Protein AF-A0A9K3GFR7-F1 (afdb_monomer)

Solvent-accessible surface area (backbone atoms only — not comparable to full-atom values): 8564 Å² total; per-residue (Å²): 128,84,53,72,67,58,54,53,53,50,51,58,48,47,71,60,45,53,60,53,52,54,50,54,50,52,40,54,76,70,47,41,59,79,73,78,43,88,72,94,78,88,83,90,82,78,67,90,92,72,48,64,65,58,53,51,22,71,74,67,75,48,74,68,68,80,66,99,68,85,70,75,78,59,94,80,87,86,86,88,80,92,58,92,86,55,93,65,87,77,36,70,56,68,53,72,39,93,98,52,74,74,44,75,47,68,79,37,53,71,86,51,42,29,60,51,52,52,51,52,46,33,74,63,65,47,75,95,126

Mean predicted aligned error: 7.22 Å

pLDDT: mean 84.41, std 7.9, range [48.47, 91.88]

Foldseek 3Di:
DPDPVVVVVVVVVCVVVQVVLVVLVVCVVVVVCVVPDDGDDDDQDDDPPPCSQVVVCVVAVARAADDDDPSDQDDDDDDDHDDPVDPDDWDKDWDDAVVDDIDIDGRDDSVCVRVVSSVRSCVRRNDDD

Radius of gyration: 17.25 Å; Cα contacts (8 Å, |Δi|>4): 87; chains: 1; bounding box: 39×46×42 Å

Secondary structure (DSSP, 8-state):
---HHHHHHHHHHHHHHHHHHHHHHHHHHTTGGGGTPPPP------STTSSHHHHHHHHH-PPPP--SS-S-SS---------TT-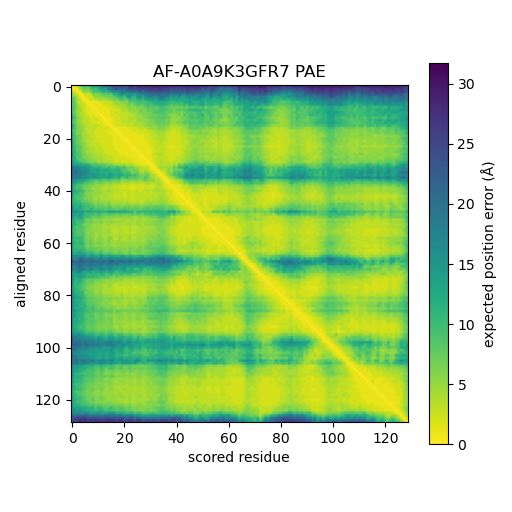SS--EEEEE--TTS--EEEEEE-GGGHHHHHHHHHHHHH----

InterPro domains:
  IPR019762 Dynamin, GTPase region, conserved site [PS00410] (64-73)
  IPR022812 Dynamin [PR00195] (39-57)
  IPR022812 Dynamin [PR00195] (63-80)
  IPR022812 Dynamin [PTHR11566] (20-129)
  IPR027417 P-loop containing nucleoside triphosphate hydrolase [G3DSA:3.40.50.300] (7-129)
  IPR027417 P-loop containing nucleoside triphosphate hydrolase [SSF52540] (17-127)
  IPR030381 Dynamin-type guanine nucleotide-binding (G) domain [PS51718] (36-129)
  IPR045063 Dynamin, N-terminal [PF00350] (42-129)

Organism: NCBI:txid797122

Sequence (129 aa):
MPDVESAALFARFQDSAKPLIALIDRFRELGVGGAGVSLPQVVVIGDQSTGKSSCLEAISGLTLPRGNGICTRCPCELRLKSDPSLTEPICHVSYHKEGGPSVDKQEIDVADLGDSIVEATNKIAGDNK

Structure (mmCIF, N/CA/C/O backbone):
data_AF-A0A9K3GFR7-F1
#
_entry.id   AF-A0A9K3GFR7-F1
#
loop_
_atom_site.group_PDB
_atom_site.id
_atom_site.type_symbol
_atom_site.label_atom_id
_atom_site.label_alt_id
_atom_site.label_comp_id
_atom_site.label_asym_id
_atom_site.label_entity_id
_atom_site.label_seq_id
_atom_site.pdbx_PDB_ins_code
_atom_site.Cartn_x
_atom_site.Cartn_y
_atom_site.Cartn_z
_atom_site.occupancy
_atom_site.B_iso_or_equiv
_atom_site.auth_seq_id
_atom_site.auth_comp_id
_atom_site.auth_asym_id
_atom_site.auth_atom_id
_atom_site.pdbx_PDB_model_num
ATOM 1 N N . MET A 1 1 ? 9.299 -24.411 -14.362 1.00 48.47 1 MET A N 1
ATOM 2 C CA . MET A 1 1 ? 10.363 -23.415 -14.602 1.00 48.47 1 MET A CA 1
ATOM 3 C C . MET A 1 1 ? 9.760 -22.326 -15.470 1.00 48.47 1 MET A C 1
ATOM 5 O O . MET A 1 1 ? 9.074 -22.705 -16.413 1.00 48.47 1 MET A O 1
ATOM 9 N N . PRO A 1 2 ? 9.898 -21.032 -15.137 1.00 54.62 2 PRO A N 1
ATOM 10 C CA . PRO A 1 2 ? 9.451 -19.975 -16.038 1.00 54.62 2 PRO A CA 1
ATOM 11 C C . PRO A 1 2 ? 10.232 -20.073 -17.354 1.00 54.62 2 PRO A C 1
ATOM 13 O O . PRO A 1 2 ? 11.431 -20.354 -17.347 1.00 54.62 2 PRO A O 1
ATOM 16 N N . ASP A 1 3 ? 9.526 -19.916 -18.468 1.00 80.62 3 ASP A N 1
ATOM 17 C CA . ASP A 1 3 ? 10.077 -20.008 -19.817 1.00 80.62 3 ASP A CA 1
ATOM 18 C C . ASP A 1 3 ? 11.090 -18.870 -20.060 1.00 80.62 3 ASP A C 1
ATOM 20 O O . ASP A 1 3 ? 10.875 -17.743 -19.604 1.00 80.62 3 ASP A O 1
ATOM 24 N N . VAL A 1 4 ? 12.212 -19.140 -20.732 1.00 75.38 4 VAL A N 1
ATOM 25 C CA . VAL A 1 4 ? 13.312 -18.168 -20.910 1.00 75.38 4 VAL A CA 1
ATOM 26 C C . VAL A 1 4 ? 12.842 -16.905 -21.646 1.00 75.38 4 VAL A C 1
ATOM 28 O O . VAL A 1 4 ? 13.302 -15.805 -21.325 1.00 75.38 4 VAL A O 1
ATOM 31 N N . GLU A 1 5 ? 11.872 -17.020 -22.560 1.00 75.12 5 GLU A N 1
ATOM 32 C CA . GLU A 1 5 ? 11.284 -15.858 -23.237 1.00 75.12 5 GLU A CA 1
ATOM 33 C C . GLU A 1 5 ? 10.486 -14.974 -22.270 1.00 75.12 5 GLU A C 1
ATOM 35 O O . GLU A 1 5 ? 10.560 -13.743 -22.338 1.00 75.12 5 GLU A O 1
ATOM 40 N N . SER A 1 6 ? 9.775 -15.584 -21.315 1.00 79.69 6 SER A N 1
ATOM 41 C CA . SER A 1 6 ? 8.994 -14.851 -20.309 1.00 79.69 6 SER A CA 1
ATOM 42 C C . SER A 1 6 ? 9.886 -14.028 -19.374 1.00 79.69 6 SER A C 1
ATOM 44 O O . SER A 1 6 ? 9.560 -12.883 -19.053 1.00 79.69 6 SER A O 1
ATOM 46 N N . ALA A 1 7 ? 11.055 -14.563 -19.006 1.00 83.94 7 ALA A N 1
ATOM 47 C CA . ALA A 1 7 ? 12.032 -13.854 -18.186 1.00 83.94 7 ALA A CA 1
ATOM 48 C C . ALA A 1 7 ? 12.631 -12.647 -18.926 1.00 83.94 7 ALA A C 1
ATOM 50 O O . ALA A 1 7 ? 12.741 -11.561 -18.353 1.00 83.94 7 ALA A O 1
ATOM 51 N N . ALA A 1 8 ? 12.965 -12.806 -20.212 1.00 86.25 8 ALA A N 1
ATOM 52 C CA . ALA A 1 8 ? 13.492 -11.719 -21.034 1.00 86.25 8 ALA A CA 1
ATOM 53 C C . ALA A 1 8 ? 12.459 -10.598 -21.246 1.00 86.25 8 ALA A C 1
ATOM 55 O O . ALA A 1 8 ? 12.792 -9.416 -21.134 1.00 86.25 8 ALA A O 1
ATOM 56 N N . LEU A 1 9 ? 11.195 -10.951 -21.505 1.00 86.81 9 LEU A N 1
ATOM 57 C CA . LEU A 1 9 ? 10.109 -9.977 -21.627 1.00 86.81 9 LEU A CA 1
ATOM 58 C C . LEU A 1 9 ? 9.905 -9.197 -20.321 1.00 86.81 9 LEU A C 1
ATOM 60 O O . LEU A 1 9 ? 9.776 -7.971 -20.341 1.00 86.81 9 LEU A O 1
ATOM 64 N N . PHE A 1 10 ? 9.923 -9.896 -19.186 1.00 85.25 10 PHE A N 1
ATOM 65 C CA . PHE A 1 10 ? 9.767 -9.281 -17.873 1.00 85.25 10 PHE A CA 1
ATOM 66 C C . PHE A 1 10 ? 10.913 -8.319 -17.536 1.00 85.25 10 PHE A C 1
ATOM 68 O O . PHE A 1 10 ? 10.658 -7.216 -17.054 1.00 85.25 10 PHE A O 1
ATOM 75 N N . ALA A 1 11 ? 12.159 -8.686 -17.851 1.00 84.94 11 ALA A N 1
ATOM 76 C CA . ALA A 1 11 ? 13.313 -7.805 -17.676 1.00 84.94 11 ALA A CA 1
ATOM 77 C C . ALA A 1 11 ? 13.163 -6.505 -18.486 1.00 84.94 11 ALA A C 1
ATOM 79 O O . ALA A 1 11 ? 13.264 -5.414 -17.929 1.00 84.94 11 ALA A O 1
ATOM 80 N N . ARG A 1 12 ? 12.796 -6.605 -19.773 1.00 88.69 12 ARG A N 1
ATOM 81 C CA . ARG A 1 12 ? 12.568 -5.421 -20.626 1.00 88.69 12 ARG A CA 1
ATOM 82 C C . ARG A 1 12 ? 11.444 -4.526 -20.108 1.00 88.69 12 ARG A C 1
ATOM 84 O O . ARG A 1 12 ? 11.533 -3.299 -20.200 1.00 88.69 12 ARG A O 1
ATOM 91 N N . PHE A 1 13 ? 10.384 -5.132 -19.571 1.00 88.81 13 PHE A N 1
ATOM 92 C CA . PHE A 1 13 ? 9.303 -4.388 -18.936 1.00 88.81 13 PHE A CA 1
ATOM 93 C C . PHE A 1 13 ? 9.794 -3.654 -17.685 1.00 88.81 13 PHE A C 1
ATOM 95 O O . PHE A 1 13 ? 9.516 -2.467 -17.537 1.00 88.81 13 PHE A O 1
ATOM 102 N N . GLN A 1 14 ? 10.566 -4.316 -16.818 1.00 85.06 14 GLN A N 1
ATOM 103 C CA . GLN A 1 14 ? 11.136 -3.678 -15.629 1.00 85.06 14 GLN A CA 1
ATOM 104 C C . GLN A 1 14 ? 12.044 -2.495 -15.972 1.00 85.06 14 GLN A C 1
ATOM 106 O O . GLN A 1 14 ? 11.917 -1.447 -15.336 1.00 85.06 14 GLN A O 1
ATOM 111 N N . ASP A 1 15 ? 12.910 -2.640 -16.977 1.00 88.12 15 ASP A N 1
ATOM 112 C CA . ASP A 1 15 ? 13.827 -1.580 -17.414 1.00 88.12 15 ASP A CA 1
ATOM 113 C C . ASP A 1 15 ? 13.076 -0.331 -17.887 1.00 88.12 15 ASP A C 1
ATOM 115 O O . ASP A 1 15 ? 13.525 0.793 -17.676 1.00 88.12 15 ASP A O 1
ATOM 119 N N . SER A 1 16 ? 11.895 -0.522 -18.479 1.00 90.00 16 SER A N 1
ATOM 120 C CA . SER A 1 16 ? 11.046 0.576 -18.950 1.00 90.00 16 SER A CA 1
ATOM 121 C C . SER A 1 16 ? 10.151 1.146 -17.842 1.00 90.00 16 SER A C 1
ATOM 123 O O . SER A 1 16 ? 9.922 2.353 -17.787 1.00 90.00 16 SER A O 1
ATOM 125 N N . ALA A 1 17 ? 9.638 0.300 -16.944 1.00 89.44 17 ALA A N 1
ATOM 126 C CA . ALA A 1 17 ? 8.660 0.686 -15.929 1.00 89.44 17 ALA A CA 1
ATOM 127 C C . ALA A 1 17 ? 9.291 1.366 -14.704 1.00 89.44 17 ALA A C 1
ATOM 129 O O . ALA A 1 17 ? 8.754 2.364 -14.219 1.00 89.44 17 ALA A O 1
ATOM 130 N N . LYS A 1 18 ? 10.435 0.871 -14.205 1.00 87.94 18 LYS A N 1
ATOM 131 C CA . LYS A 1 18 ? 11.087 1.415 -12.997 1.00 87.94 18 LYS A CA 1
ATOM 132 C C . LYS A 1 18 ? 11.407 2.916 -13.111 1.00 87.94 18 LYS A C 1
ATOM 134 O O . LYS A 1 18 ? 11.073 3.641 -12.172 1.00 87.94 18 LYS A O 1
ATOM 139 N N . PRO A 1 19 ? 11.978 3.426 -14.225 1.00 90.62 19 PRO A N 1
ATOM 140 C CA . PRO A 1 19 ? 12.251 4.857 -14.366 1.00 90.62 19 PRO A CA 1
ATOM 141 C C . PRO A 1 19 ? 10.982 5.716 -14.357 1.00 90.62 19 PRO A C 1
ATOM 143 O O . PRO A 1 19 ? 10.990 6.810 -13.797 1.00 90.62 19 PRO A O 1
ATOM 146 N N . LEU A 1 20 ? 9.885 5.221 -14.943 1.00 91.88 20 LEU A N 1
ATOM 147 C CA . LEU A 1 20 ? 8.605 5.933 -14.975 1.00 91.88 20 LEU A CA 1
ATOM 148 C C . LEU A 1 20 ? 7.967 6.008 -13.586 1.00 91.88 20 LEU A C 1
ATOM 150 O O . LEU A 1 20 ? 7.495 7.072 -13.193 1.00 91.88 20 LEU A O 1
ATOM 154 N N . ILE A 1 21 ? 8.000 4.914 -12.822 1.00 89.69 21 ILE A N 1
ATOM 155 C CA . ILE A 1 21 ? 7.515 4.895 -11.434 1.00 89.69 21 ILE A CA 1
ATOM 156 C C . ILE A 1 21 ? 8.333 5.872 -10.580 1.00 89.69 21 ILE A C 1
ATOM 158 O O . ILE A 1 21 ? 7.759 6.726 -9.909 1.00 89.69 21 ILE A O 1
ATOM 162 N N . ALA A 1 22 ? 9.666 5.834 -10.693 1.00 88.62 22 ALA A N 1
ATOM 163 C CA . ALA A 1 22 ? 10.544 6.758 -9.977 1.00 88.62 22 ALA A CA 1
ATOM 164 C C . ALA A 1 22 ? 10.292 8.231 -10.352 1.00 88.62 22 ALA A C 1
ATOM 166 O O . ALA A 1 22 ? 10.403 9.116 -9.504 1.00 88.62 22 ALA A O 1
ATOM 167 N N . LEU A 1 23 ? 9.944 8.514 -11.611 1.00 90.69 23 LEU A N 1
ATOM 168 C CA . LEU A 1 23 ? 9.580 9.860 -12.051 1.00 90.69 23 LEU A CA 1
ATOM 169 C C . LEU A 1 23 ? 8.259 10.327 -11.423 1.00 90.69 23 LEU A C 1
ATOM 171 O O . LEU A 1 23 ? 8.171 11.468 -10.971 1.00 90.69 23 LEU A O 1
ATOM 175 N N . ILE A 1 24 ? 7.254 9.448 -11.358 1.00 90.38 24 ILE A N 1
ATOM 176 C CA . ILE A 1 24 ? 5.976 9.735 -10.690 1.00 90.38 24 ILE A CA 1
ATOM 177 C C . ILE A 1 24 ? 6.215 10.051 -9.209 1.00 90.38 24 ILE A C 1
ATOM 179 O O . ILE A 1 24 ? 5.657 11.024 -8.702 1.00 90.38 24 ILE A O 1
ATOM 183 N N . ASP A 1 25 ? 7.071 9.286 -8.529 1.00 87.94 25 ASP A N 1
ATOM 184 C CA . ASP A 1 25 ? 7.403 9.530 -7.122 1.00 87.94 25 ASP A CA 1
ATOM 185 C C . ASP A 1 25 ? 8.109 10.873 -6.915 1.00 87.94 25 ASP A C 1
ATOM 187 O O . ASP A 1 25 ? 7.711 11.640 -6.040 1.00 87.94 25 ASP A O 1
ATOM 191 N N . ARG A 1 26 ? 9.060 11.238 -7.785 1.00 89.69 26 ARG A N 1
ATOM 192 C CA . ARG A 1 26 ? 9.690 12.571 -7.745 1.00 89.69 26 ARG A CA 1
ATOM 193 C C . ARG A 1 26 ? 8.672 13.697 -7.916 1.00 89.69 26 ARG A C 1
ATOM 195 O O . ARG A 1 26 ? 8.757 14.711 -7.229 1.00 89.69 26 ARG A O 1
ATOM 202 N N . PHE A 1 27 ? 7.689 13.543 -8.803 1.00 90.50 27 PHE A N 1
ATOM 203 C CA . PHE A 1 27 ? 6.627 14.545 -8.933 1.00 90.50 27 PHE A CA 1
ATOM 204 C C . PHE A 1 27 ? 5.750 14.640 -7.678 1.00 90.50 27 PHE A C 1
ATOM 206 O O . PHE A 1 27 ? 5.339 15.745 -7.316 1.00 90.50 27 PHE A O 1
ATOM 213 N N . ARG A 1 28 ? 5.491 13.522 -6.984 1.00 87.00 28 ARG A N 1
ATOM 214 C CA . ARG A 1 28 ? 4.786 13.537 -5.688 1.00 87.00 28 ARG A CA 1
ATOM 215 C C . ARG A 1 28 ? 5.584 14.292 -4.631 1.00 87.00 28 ARG A C 1
ATOM 217 O O . ARG A 1 28 ? 5.013 15.140 -3.953 1.00 87.00 28 ARG A O 1
ATOM 224 N N . GLU A 1 29 ? 6.883 14.019 -4.523 1.00 86.12 29 GLU A N 1
ATOM 225 C CA . GLU A 1 29 ? 7.794 14.676 -3.571 1.00 86.12 29 GLU A CA 1
ATOM 226 C C . GLU A 1 29 ? 7.871 16.195 -3.796 1.00 86.12 29 GLU A C 1
ATOM 228 O O . GLU A 1 29 ? 7.928 16.964 -2.841 1.00 86.12 29 GLU A O 1
ATOM 233 N N . LEU A 1 30 ? 7.793 16.640 -5.053 1.00 88.44 30 LEU A N 1
ATOM 234 C CA . LEU A 1 30 ? 7.765 18.060 -5.422 1.00 88.44 30 LEU A CA 1
ATOM 235 C C . LEU A 1 30 ? 6.396 18.736 -5.216 1.00 88.44 30 LEU A C 1
ATOM 237 O O . LEU A 1 30 ? 6.240 19.911 -5.543 1.00 88.44 30 LEU A O 1
ATOM 241 N N . GLY A 1 31 ? 5.385 18.020 -4.714 1.00 83.69 31 GLY A N 1
ATOM 242 C CA . GLY A 1 31 ? 4.055 18.579 -4.455 1.00 83.69 31 GLY A CA 1
ATOM 243 C C . GLY A 1 31 ? 3.231 18.872 -5.715 1.00 83.69 31 GLY A C 1
ATOM 244 O O . GLY A 1 31 ? 2.208 19.551 -5.640 1.00 83.69 31 GLY A O 1
ATOM 245 N N . VAL A 1 32 ? 3.628 18.333 -6.874 1.00 82.88 32 VAL A N 1
ATOM 246 C CA . VAL A 1 32 ? 2.987 18.596 -8.178 1.00 82.88 32 VAL A CA 1
ATOM 247 C C . VAL A 1 32 ? 1.522 18.134 -8.204 1.00 82.88 32 VAL A C 1
ATOM 249 O O . VAL A 1 32 ? 0.689 18.751 -8.865 1.00 82.88 32 VAL A O 1
ATOM 252 N N . GLY A 1 33 ? 1.179 17.116 -7.405 1.00 71.94 33 GLY A N 1
ATOM 253 C CA . GLY A 1 33 ? -0.202 16.653 -7.224 1.00 71.94 33 GLY A CA 1
ATOM 254 C C . GLY A 1 33 ? -1.158 17.722 -6.675 1.00 71.94 33 GLY A C 1
ATOM 255 O O . GLY A 1 33 ? -2.328 17.745 -7.042 1.00 71.94 33 GLY A O 1
ATOM 256 N N . GLY A 1 34 ? -0.660 18.643 -5.842 1.00 71.81 34 GLY A N 1
ATOM 257 C CA . GLY A 1 34 ? -1.440 19.772 -5.318 1.00 71.81 34 GLY A CA 1
ATOM 258 C C . GLY A 1 34 ? -1.540 20.955 -6.287 1.00 71.81 34 GLY A C 1
ATOM 259 O O . GLY A 1 34 ? -2.386 21.825 -6.106 1.00 71.81 34 GLY A O 1
ATOM 260 N N . ALA A 1 35 ? -0.711 20.977 -7.335 1.00 73.81 35 ALA A N 1
ATOM 261 C CA . ALA A 1 35 ? -0.641 22.049 -8.329 1.00 73.81 35 ALA A CA 1
ATOM 262 C C . ALA A 1 35 ? -1.571 21.825 -9.543 1.00 73.81 35 ALA A C 1
ATOM 264 O O . ALA A 1 35 ? -1.424 22.491 -10.566 1.00 73.81 35 ALA A O 1
ATOM 265 N N . GLY A 1 36 ? -2.520 20.886 -9.447 1.00 76.25 36 GLY A N 1
ATOM 266 C CA . GLY A 1 36 ? -3.510 20.605 -10.495 1.00 76.25 36 GLY A CA 1
ATOM 267 C C . GLY A 1 36 ? -3.094 19.546 -11.521 1.00 76.25 36 GLY A C 1
ATOM 268 O O . GLY A 1 36 ? -3.811 19.333 -12.496 1.00 76.25 36 GLY A O 1
ATOM 269 N N . VAL A 1 37 ? -1.967 18.859 -11.311 1.00 82.25 37 VAL A N 1
ATOM 270 C CA . VAL A 1 37 ? -1.526 17.746 -12.163 1.00 82.25 37 VAL A CA 1
ATOM 271 C C . VAL A 1 37 ? -1.871 16.421 -11.490 1.00 82.25 37 VAL A C 1
ATOM 273 O O . VAL A 1 37 ? -1.342 16.089 -10.431 1.00 82.25 37 VAL A O 1
ATOM 276 N N . SER A 1 38 ? -2.735 15.626 -12.117 1.00 85.12 38 SER A N 1
ATOM 277 C CA . SER A 1 38 ? -3.061 14.284 -11.629 1.00 85.12 38 SER A CA 1
ATOM 278 C C . SER A 1 38 ? -1.913 13.315 -11.910 1.00 85.12 38 SER A C 1
ATOM 280 O O . SER A 1 38 ? -1.541 13.095 -13.062 1.00 85.12 38 SER A O 1
ATOM 282 N N . LEU A 1 39 ? -1.362 12.713 -10.856 1.00 89.19 39 LEU A N 1
ATOM 283 C CA . LEU A 1 39 ? -0.332 11.684 -10.977 1.00 89.19 39 LEU A CA 1
ATOM 284 C C . LEU A 1 39 ? -0.977 10.292 -11.055 1.00 89.19 39 LEU A C 1
ATOM 286 O O . LEU A 1 39 ? -1.931 10.037 -10.319 1.00 89.19 39 LEU A O 1
ATOM 290 N N . PRO A 1 40 ? -0.469 9.375 -11.900 1.00 89.69 40 PRO A N 1
ATOM 291 C CA . PRO A 1 40 ? -1.029 8.032 -12.011 1.00 89.69 40 PRO A CA 1
ATOM 292 C C . PRO A 1 40 ? -1.015 7.298 -10.665 1.00 89.69 40 PRO A C 1
ATOM 294 O O . PRO A 1 40 ? 0.003 7.274 -9.970 1.00 89.69 40 PRO A O 1
ATOM 297 N N . GLN A 1 41 ? -2.140 6.684 -10.306 1.00 89.00 41 GLN A N 1
ATOM 298 C CA . GLN A 1 41 ? -2.313 5.878 -9.098 1.00 89.00 41 GLN A CA 1
ATOM 299 C C . GLN A 1 41 ? -3.157 4.646 -9.424 1.00 89.00 41 GLN A C 1
ATOM 301 O O . GLN A 1 41 ? -4.008 4.680 -10.312 1.00 89.00 41 GLN A O 1
ATOM 306 N N . VAL A 1 42 ? -2.920 3.561 -8.691 1.00 91.00 42 VAL A N 1
ATOM 307 C CA . VAL A 1 42 ? -3.747 2.353 -8.747 1.00 91.00 42 VAL A CA 1
ATOM 308 C C . VAL A 1 42 ? -4.584 2.312 -7.479 1.00 91.00 42 VAL A C 1
ATOM 310 O O . VAL A 1 42 ? -4.042 2.401 -6.380 1.00 91.00 42 VAL A O 1
ATOM 313 N N . VAL A 1 43 ? -5.899 2.181 -7.634 1.00 91.81 43 VAL A N 1
ATOM 314 C CA . VAL A 1 43 ? -6.840 2.116 -6.513 1.00 91.81 43 VAL A CA 1
ATOM 315 C C . VAL A 1 43 ? -7.526 0.758 -6.527 1.00 91.81 43 VAL A C 1
ATOM 317 O O . VAL A 1 43 ? -8.072 0.340 -7.547 1.00 91.81 43 VAL A O 1
ATOM 320 N N . VAL A 1 44 ? -7.508 0.074 -5.385 1.00 90.75 44 VAL A N 1
ATOM 321 C CA . VAL A 1 44 ? -8.212 -1.197 -5.192 1.00 90.75 44 VAL A CA 1
ATOM 322 C C . VAL A 1 44 ? -9.536 -0.915 -4.489 1.00 90.75 44 VAL A C 1
ATOM 324 O O . VAL A 1 44 ? -9.556 -0.462 -3.346 1.00 90.75 44 VAL A O 1
ATOM 327 N N . ILE A 1 45 ? -10.647 -1.193 -5.170 1.00 90.62 45 ILE A N 1
ATOM 328 C CA . ILE A 1 45 ? -12.012 -0.987 -4.670 1.00 90.62 45 ILE A CA 1
ATOM 329 C C . ILE A 1 45 ? -12.810 -2.288 -4.731 1.00 90.62 45 ILE A C 1
ATOM 331 O O . ILE A 1 45 ? -12.524 -3.166 -5.541 1.00 90.62 45 ILE A O 1
ATOM 335 N N . GLY A 1 46 ? -13.818 -2.416 -3.872 1.00 89.38 46 GLY A N 1
ATOM 336 C CA . GLY A 1 46 ? -14.678 -3.596 -3.827 1.00 89.38 46 GLY A CA 1
ATOM 337 C C . GLY A 1 46 ? -15.369 -3.775 -2.480 1.00 89.38 46 GLY A C 1
ATOM 338 O O . GLY A 1 46 ? -14.951 -3.200 -1.469 1.00 89.38 46 GLY A O 1
ATOM 339 N N . ASP A 1 47 ? -16.402 -4.612 -2.460 1.00 88.44 47 ASP A N 1
ATOM 340 C CA . ASP A 1 47 ? -17.221 -4.868 -1.271 1.00 88.44 47 ASP A CA 1
ATOM 341 C C . ASP A 1 47 ? -16.410 -5.486 -0.116 1.00 88.44 47 ASP A C 1
ATOM 343 O O . ASP A 1 47 ? -15.306 -6.004 -0.325 1.00 88.44 47 ASP A O 1
ATOM 347 N N . GLN A 1 48 ? -16.894 -5.401 1.121 1.00 84.25 48 GLN A N 1
ATOM 348 C CA . GLN A 1 48 ? -16.232 -5.978 2.291 1.00 84.25 48 GLN A CA 1
ATOM 349 C C . GLN A 1 48 ? -15.905 -7.465 2.058 1.00 84.25 48 GLN A C 1
ATOM 351 O O . GLN A 1 48 ? -16.685 -8.213 1.484 1.00 84.25 48 GLN A O 1
ATOM 356 N N . SER A 1 49 ? -14.722 -7.904 2.501 1.00 80.81 49 SER A N 1
ATOM 357 C CA . SER A 1 49 ? -14.301 -9.315 2.423 1.00 80.81 49 SER A CA 1
ATOM 358 C C . SER A 1 49 ? -14.077 -9.902 1.013 1.00 80.81 49 SER A C 1
ATOM 360 O O . SER A 1 49 ? -13.903 -11.104 0.860 1.00 80.81 49 SER A O 1
ATOM 362 N N . THR A 1 50 ? -13.986 -9.074 -0.033 1.00 86.19 50 THR A N 1
ATOM 363 C CA . THR A 1 50 ? -13.710 -9.522 -1.421 1.00 86.19 50 THR A CA 1
ATOM 364 C C . THR A 1 50 ? -12.221 -9.718 -1.756 1.00 86.19 50 THR A C 1
ATOM 366 O O . THR A 1 50 ? -11.842 -9.768 -2.921 1.00 86.19 50 THR A O 1
ATOM 369 N N . GLY A 1 51 ? -11.344 -9.805 -0.749 1.00 87.12 51 GLY A N 1
ATOM 370 C CA . GLY A 1 51 ? -9.911 -10.060 -0.968 1.00 87.12 51 GLY A CA 1
ATOM 371 C C . GLY A 1 51 ? -9.073 -8.840 -1.372 1.00 87.12 51 GLY A C 1
ATOM 372 O O . GLY A 1 51 ? -7.956 -9.005 -1.850 1.00 87.12 51 GLY A O 1
ATOM 373 N N . LYS A 1 52 ? -9.561 -7.611 -1.153 1.00 91.19 52 LYS A N 1
ATOM 374 C CA . LYS A 1 52 ? -8.801 -6.371 -1.420 1.00 91.19 52 LYS A CA 1
ATOM 375 C C . LYS A 1 52 ? -7.435 -6.350 -0.727 1.00 91.19 52 LYS A C 1
ATOM 377 O O . LYS A 1 52 ? -6.426 -6.108 -1.381 1.00 91.19 52 LYS A O 1
ATOM 382 N N . SER A 1 53 ? -7.403 -6.653 0.573 1.00 87.62 53 SER A N 1
ATOM 383 C CA . SER A 1 53 ? -6.152 -6.743 1.332 1.00 87.62 53 SER A CA 1
ATOM 384 C C . SER A 1 53 ? -5.265 -7.852 0.779 1.00 87.62 53 SER A C 1
ATOM 386 O O . SER A 1 53 ? -4.095 -7.609 0.547 1.00 87.62 53 SER A O 1
ATOM 388 N N . SER A 1 54 ? -5.828 -9.01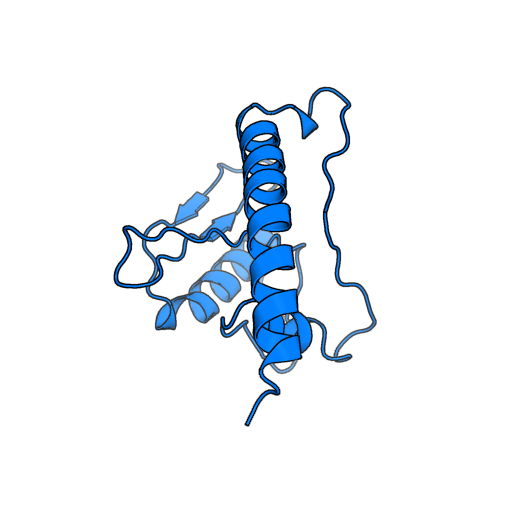4 0.441 1.00 89.44 54 SER A N 1
ATOM 389 C CA . SER A 1 54 ? -5.073 -10.123 -0.158 1.00 89.44 54 SER A CA 1
ATOM 390 C C . SER A 1 54 ? -4.459 -9.785 -1.515 1.00 89.44 54 SER A C 1
ATOM 392 O O . SER A 1 54 ? -3.346 -10.212 -1.803 1.00 89.44 54 SER A O 1
ATOM 394 N N . CYS A 1 55 ? -5.142 -8.986 -2.337 1.00 91.19 55 CYS A N 1
ATOM 395 C CA . CYS A 1 55 ? -4.584 -8.467 -3.583 1.00 91.19 55 CYS A CA 1
ATOM 396 C C . CYS A 1 55 ? -3.387 -7.542 -3.312 1.00 91.19 55 CYS A C 1
ATOM 398 O O . CYS A 1 55 ? -2.328 -7.706 -3.915 1.00 91.19 55 CYS A O 1
ATOM 400 N N . LEU A 1 56 ? -3.519 -6.613 -2.360 1.00 90.38 56 LEU A N 1
ATOM 401 C CA . LEU A 1 56 ? -2.424 -5.721 -1.970 1.00 90.38 56 LEU A CA 1
ATOM 402 C C . LEU A 1 56 ? -1.247 -6.476 -1.335 1.00 90.38 56 LEU A C 1
ATOM 404 O O . LEU A 1 56 ? -0.102 -6.156 -1.638 1.00 90.38 56 LEU A O 1
ATOM 408 N N . GLU A 1 57 ? -1.500 -7.493 -0.512 1.00 90.06 57 GLU A N 1
ATOM 409 C CA . GLU A 1 57 ? -0.473 -8.377 0.062 1.00 90.06 57 GLU A CA 1
ATOM 410 C C . GLU A 1 57 ? 0.270 -9.146 -1.039 1.00 90.06 57 GLU A C 1
ATOM 412 O O . GLU A 1 57 ? 1.494 -9.200 -1.034 1.00 90.06 57 GLU A O 1
ATOM 417 N N . ALA A 1 58 ? -0.444 -9.679 -2.037 1.00 90.69 58 ALA A N 1
ATOM 418 C CA . ALA A 1 58 ? 0.174 -10.384 -3.160 1.00 90.69 58 ALA A CA 1
ATOM 419 C C . ALA A 1 58 ? 1.052 -9.467 -4.028 1.00 90.69 58 ALA A C 1
ATOM 421 O O . ALA A 1 58 ? 2.083 -9.902 -4.535 1.00 90.69 58 ALA A O 1
ATOM 422 N N . ILE A 1 59 ? 0.653 -8.202 -4.197 1.00 89.38 59 ILE A N 1
ATOM 423 C CA . ILE A 1 59 ? 1.422 -7.204 -4.954 1.00 89.38 59 ILE A CA 1
ATOM 424 C C . ILE A 1 59 ? 2.641 -6.725 -4.157 1.00 89.38 59 ILE A C 1
ATOM 426 O O . ILE A 1 59 ? 3.713 -6.535 -4.726 1.00 89.38 59 ILE A O 1
ATOM 430 N N . SER A 1 60 ? 2.473 -6.490 -2.856 1.00 87.81 60 SER A N 1
ATOM 431 C CA . SER A 1 60 ? 3.497 -5.860 -2.016 1.00 87.81 60 SER A CA 1
ATOM 432 C C . SER A 1 60 ? 4.455 -6.832 -1.347 1.00 87.81 60 SER A C 1
ATOM 434 O O . SER A 1 60 ? 5.544 -6.426 -0.954 1.00 87.81 60 SER A O 1
ATOM 436 N N . GLY A 1 61 ? 4.054 -8.093 -1.187 1.00 87.56 61 GLY A N 1
ATOM 437 C CA . GLY A 1 61 ? 4.753 -9.062 -0.348 1.00 87.56 61 GLY A CA 1
ATOM 438 C C . GLY A 1 61 ? 4.652 -8.767 1.153 1.00 87.56 61 GLY A C 1
ATOM 439 O O . GLY A 1 61 ? 5.286 -9.460 1.944 1.00 87.56 61 GLY A O 1
ATOM 440 N N . LEU A 1 62 ? 3.876 -7.757 1.557 1.00 87.44 62 LEU A N 1
ATOM 441 C CA . LEU A 1 62 ? 3.684 -7.373 2.953 1.00 87.44 62 LEU A CA 1
ATOM 442 C C . LEU A 1 62 ? 2.457 -8.076 3.526 1.00 87.44 62 LEU A C 1
ATOM 444 O O . LEU A 1 62 ? 1.501 -8.347 2.803 1.00 87.44 62 LEU A O 1
ATOM 448 N N . THR A 1 63 ? 2.462 -8.325 4.834 1.00 86.31 63 THR A N 1
ATOM 449 C CA . THR A 1 63 ? 1.268 -8.805 5.541 1.00 86.31 63 THR A CA 1
ATOM 450 C C . THR A 1 63 ? 0.459 -7.602 6.001 1.00 86.31 63 THR A C 1
ATOM 452 O O . THR A 1 63 ? 0.955 -6.776 6.767 1.00 86.31 63 THR A O 1
ATOM 455 N N . LEU A 1 64 ? -0.784 -7.484 5.533 1.00 86.81 64 LEU A N 1
ATOM 456 C CA . LEU A 1 64 ? -1.686 -6.421 5.962 1.00 86.81 64 LEU A CA 1
ATOM 457 C C . LEU A 1 64 ? -2.571 -6.916 7.111 1.00 86.81 64 LEU A C 1
ATOM 459 O O . LEU A 1 64 ? -2.816 -8.118 7.238 1.00 86.81 64 LEU A O 1
ATOM 463 N N . PRO A 1 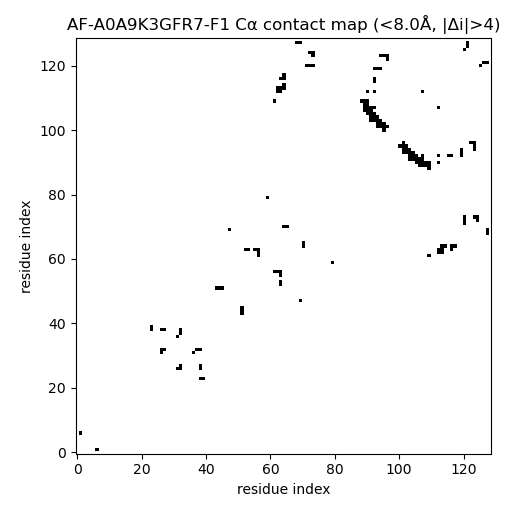65 ? -3.102 -6.011 7.950 1.00 83.62 65 PRO A N 1
ATOM 464 C CA . PRO A 1 65 ? -3.986 -6.410 9.034 1.00 83.62 65 PRO A CA 1
ATOM 465 C C . PRO A 1 65 ? -5.215 -7.164 8.530 1.00 83.62 65 PRO A C 1
ATOM 467 O O . PRO A 1 65 ? -5.941 -6.701 7.644 1.00 83.62 65 PRO A O 1
ATOM 470 N N . ARG A 1 66 ? -5.482 -8.311 9.157 1.00 77.12 66 ARG A N 1
ATOM 471 C CA . ARG A 1 66 ? -6.680 -9.130 8.951 1.00 77.12 66 ARG A CA 1
ATOM 472 C C . ARG A 1 66 ? -7.427 -9.251 10.276 1.00 77.12 66 ARG A C 1
ATOM 474 O O . ARG A 1 66 ? -6.808 -9.336 11.330 1.00 77.12 66 ARG A O 1
ATOM 481 N N . GLY A 1 67 ? -8.756 -9.270 10.245 1.00 68.38 67 GLY A N 1
ATOM 482 C CA . GLY A 1 67 ? -9.557 -9.385 11.462 1.00 68.38 67 GLY A CA 1
ATOM 483 C C . GLY A 1 67 ? -11.037 -9.633 11.193 1.00 68.38 67 GLY A C 1
ATOM 484 O O . GLY A 1 67 ? -11.524 -9.448 10.079 1.00 68.38 67 GLY A O 1
ATOM 485 N N . ASN A 1 68 ? -11.753 -10.041 12.241 1.00 57.91 68 ASN A N 1
ATOM 486 C CA . ASN A 1 68 ? -13.203 -10.216 12.217 1.00 57.91 68 ASN A CA 1
ATOM 487 C C . ASN A 1 68 ? -13.869 -8.833 12.343 1.00 57.91 68 ASN A C 1
ATOM 489 O O . ASN A 1 68 ? -14.101 -8.356 13.448 1.00 57.91 68 ASN A O 1
ATOM 493 N N . GLY A 1 69 ? -14.100 -8.147 11.219 1.00 68.88 69 GLY A N 1
ATOM 494 C CA . GLY A 1 69 ? -14.702 -6.806 11.187 1.00 68.88 69 GLY A CA 1
ATOM 495 C C . GLY A 1 69 ? -14.290 -5.987 9.960 1.00 68.88 69 GLY A C 1
ATOM 496 O O . GLY A 1 69 ? -13.786 -6.528 8.974 1.00 68.88 69 GLY A O 1
ATOM 497 N N . ILE A 1 70 ? -14.502 -4.667 9.997 1.00 70.94 70 ILE A N 1
ATOM 498 C CA . ILE A 1 70 ? -13.999 -3.762 8.953 1.00 70.94 70 ILE A CA 1
ATOM 499 C C . ILE A 1 70 ? -12.514 -3.493 9.232 1.00 70.94 70 ILE A C 1
ATOM 501 O O . ILE A 1 70 ? -12.169 -2.751 10.152 1.00 70.94 70 ILE A O 1
ATOM 505 N N . CYS A 1 71 ? -11.631 -4.111 8.444 1.00 71.94 71 CYS A N 1
ATOM 506 C CA . CYS A 1 71 ? -10.178 -3.943 8.583 1.00 71.94 71 CYS A CA 1
ATOM 507 C C . CYS A 1 71 ? -9.669 -2.608 8.014 1.00 71.94 71 CYS A C 1
ATOM 509 O O . CYS A 1 71 ? -8.676 -2.079 8.497 1.00 71.94 71 CYS A O 1
ATOM 511 N N . THR A 1 72 ? -10.354 -2.038 7.017 1.00 78.06 72 THR A N 1
ATOM 512 C CA . THR A 1 72 ? -9.954 -0.787 6.349 1.00 78.06 72 THR A CA 1
ATOM 513 C C . THR A 1 72 ? -10.990 0.297 6.632 1.00 78.06 72 THR A C 1
ATOM 515 O O . THR A 1 72 ? -12.003 0.383 5.943 1.00 78.06 72 THR A O 1
ATOM 518 N N . ARG A 1 73 ? -10.766 1.093 7.684 1.00 85.31 73 ARG A N 1
ATOM 519 C CA . ARG A 1 73 ? -11.696 2.158 8.127 1.00 85.31 73 ARG A CA 1
ATOM 520 C C . ARG A 1 73 ? -11.272 3.564 7.718 1.00 85.31 73 ARG A C 1
ATOM 522 O O . ARG A 1 73 ? -12.036 4.510 7.862 1.00 85.31 73 ARG A O 1
ATOM 529 N N . CYS A 1 74 ? -10.075 3.686 7.171 1.00 84.19 74 CYS A N 1
ATOM 530 C CA . CYS A 1 74 ? -9.577 4.879 6.516 1.00 84.19 74 CYS A CA 1
ATOM 531 C C . CYS A 1 74 ? -8.904 4.469 5.198 1.00 84.19 74 CYS A C 1
ATOM 533 O O . CYS A 1 74 ? -8.449 3.324 5.079 1.00 84.19 74 CYS A O 1
ATOM 535 N N . PRO A 1 75 ? -8.833 5.369 4.203 1.00 87.31 75 PRO A N 1
ATOM 536 C CA . PRO A 1 75 ? -8.021 5.137 3.016 1.00 87.31 75 PRO A CA 1
ATOM 537 C C . PRO A 1 75 ? -6.578 4.802 3.410 1.00 87.31 75 PRO A C 1
ATOM 539 O O . PRO A 1 75 ? -6.000 5.459 4.274 1.00 87.31 75 PRO A O 1
ATOM 542 N N . CYS A 1 76 ? -6.010 3.776 2.784 1.00 88.31 76 CYS A N 1
ATOM 543 C CA . CYS A 1 76 ? -4.619 3.379 2.967 1.00 88.31 76 CYS A CA 1
ATOM 544 C C . CYS A 1 76 ? -3.882 3.601 1.646 1.00 88.31 76 CYS A C 1
ATOM 546 O O . CYS A 1 76 ? -4.306 3.090 0.608 1.00 88.31 76 CYS A O 1
ATOM 548 N N . GLU A 1 77 ? -2.803 4.379 1.683 1.00 89.94 77 GLU A N 1
ATOM 549 C CA . GLU A 1 77 ? -1.903 4.556 0.547 1.00 89.94 77 GLU A CA 1
ATOM 550 C C . GLU A 1 77 ? -0.665 3.683 0.757 1.00 89.94 77 GLU A C 1
ATOM 552 O O . GLU A 1 77 ? 0.063 3.860 1.732 1.00 89.94 77 GLU A O 1
ATOM 557 N N . LEU A 1 78 ? -0.416 2.756 -0.169 1.00 90.75 78 LEU A N 1
ATOM 558 C CA . LEU A 1 78 ? 0.776 1.917 -0.152 1.00 90.75 78 LEU A CA 1
ATOM 559 C C . LEU A 1 78 ? 1.777 2.410 -1.197 1.00 90.75 78 LEU A C 1
ATOM 561 O O . LEU A 1 78 ? 1.472 2.438 -2.391 1.00 90.75 78 LEU A O 1
ATOM 565 N N . ARG A 1 79 ? 2.982 2.773 -0.750 1.00 89.44 79 ARG A N 1
ATOM 566 C CA . ARG A 1 79 ? 4.087 3.200 -1.617 1.00 89.44 79 ARG A CA 1
ATOM 567 C C . ARG A 1 79 ? 5.221 2.187 -1.530 1.00 89.44 79 ARG A C 1
ATOM 569 O O . ARG A 1 7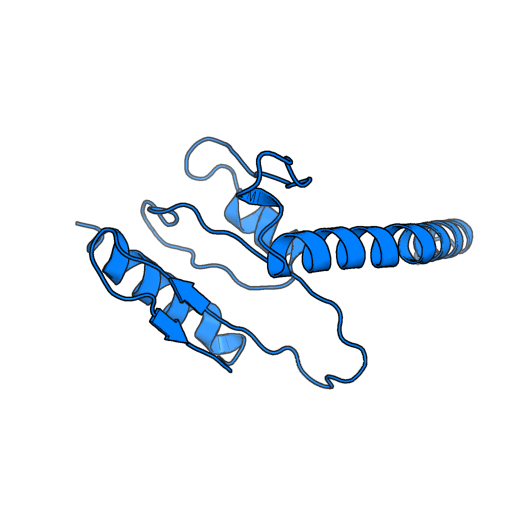9 ? 5.787 1.988 -0.462 1.00 89.44 79 ARG A O 1
ATOM 576 N N . LEU A 1 80 ? 5.541 1.556 -2.657 1.00 89.06 80 LEU A N 1
ATOM 577 C CA . LEU A 1 80 ? 6.612 0.567 -2.764 1.00 89.06 80 LEU A CA 1
ATOM 578 C C . LEU A 1 80 ? 7.752 1.160 -3.583 1.00 89.06 80 LEU A C 1
ATOM 580 O O . LEU A 1 80 ? 7.549 1.562 -4.729 1.00 89.06 80 LEU A O 1
ATOM 584 N N . LYS A 1 81 ? 8.952 1.182 -3.007 1.00 86.12 81 LYS A N 1
ATOM 585 C CA . LYS A 1 81 ? 10.163 1.664 -3.668 1.00 86.12 81 LYS A CA 1
ATOM 586 C C . LYS A 1 81 ? 11.226 0.580 -3.599 1.00 86.12 81 LYS A C 1
ATOM 588 O O . LYS A 1 81 ? 11.498 0.038 -2.534 1.00 86.12 81 LYS A O 1
ATOM 593 N N . SER A 1 82 ? 11.815 0.260 -4.746 1.00 82.81 82 SER A N 1
ATOM 594 C CA . SER A 1 82 ? 12.968 -0.634 -4.801 1.00 82.81 82 SER A CA 1
ATOM 595 C C . SER A 1 82 ? 14.228 0.189 -4.578 1.00 82.81 82 SER A C 1
ATOM 597 O O . SER A 1 82 ? 14.489 1.129 -5.331 1.00 82.81 82 SER A O 1
ATOM 599 N N . ASP A 1 83 ? 14.990 -0.172 -3.552 1.00 85.94 83 ASP A N 1
ATOM 600 C CA . ASP A 1 83 ? 16.291 0.416 -3.269 1.00 85.94 83 ASP A CA 1
ATOM 601 C C . ASP A 1 83 ? 17.351 -0.698 -3.229 1.00 85.94 83 ASP A C 1
ATOM 603 O O . ASP A 1 83 ? 17.327 -1.525 -2.319 1.00 85.94 83 ASP A O 1
ATOM 607 N N . PRO A 1 84 ? 18.265 -0.766 -4.215 1.00 84.50 84 PRO A N 1
ATOM 608 C CA . PRO A 1 84 ? 19.292 -1.802 -4.266 1.00 84.50 84 PRO A CA 1
ATOM 609 C C . PRO A 1 84 ? 20.381 -1.638 -3.195 1.00 84.50 84 PRO A C 1
ATOM 611 O O . PRO A 1 84 ? 21.227 -2.519 -3.069 1.00 84.50 84 PRO A O 1
ATOM 614 N N . SER A 1 85 ? 20.406 -0.519 -2.461 1.00 89.12 85 SER A N 1
ATOM 615 C CA . SER A 1 85 ? 21.358 -0.298 -1.367 1.00 89.12 85 SER A CA 1
ATOM 616 C C . SER A 1 85 ? 20.910 -0.909 -0.038 1.00 89.12 85 SER A C 1
ATOM 618 O O . SER A 1 85 ? 21.736 -1.088 0.856 1.00 89.12 85 SER A O 1
ATOM 620 N N . LEU A 1 86 ? 19.627 -1.260 0.085 1.00 86.94 86 LEU A N 1
ATOM 621 C CA . LEU A 1 86 ? 19.074 -1.890 1.276 1.00 86.94 86 LEU A CA 1
ATOM 622 C C . LEU A 1 86 ? 19.253 -3.409 1.211 1.00 86.94 86 LEU A C 1
ATOM 624 O O . LEU A 1 86 ? 18.882 -4.053 0.231 1.00 86.94 86 LEU A O 1
ATOM 628 N N . THR A 1 87 ? 19.804 -3.989 2.276 1.00 86.94 87 THR A N 1
ATOM 629 C CA . THR A 1 87 ? 19.895 -5.449 2.442 1.00 86.94 87 THR A CA 1
ATOM 630 C C . THR A 1 87 ? 18.611 -6.050 3.003 1.00 86.94 87 THR A C 1
ATOM 632 O O . THR A 1 87 ? 18.328 -7.213 2.746 1.00 86.94 87 THR A O 1
ATOM 635 N N . GLU A 1 88 ? 17.844 -5.251 3.743 1.00 85.62 88 GLU A N 1
ATOM 636 C CA . GLU A 1 88 ? 16.569 -5.615 4.358 1.00 85.62 88 GLU A CA 1
ATOM 637 C C . GLU A 1 88 ? 15.523 -4.531 4.046 1.00 85.62 88 GLU A C 1
ATOM 639 O O . GLU A 1 88 ? 15.874 -3.349 3.945 1.00 85.62 88 GLU A O 1
ATOM 644 N N . PRO A 1 89 ? 14.242 -4.893 3.871 1.00 85.44 89 PRO A N 1
ATOM 645 C CA . PRO A 1 89 ? 13.171 -3.927 3.653 1.00 85.44 89 PRO A CA 1
ATOM 646 C C . PRO A 1 89 ? 12.959 -3.030 4.881 1.00 85.44 89 PRO A C 1
ATOM 648 O O . PRO A 1 89 ? 12.895 -3.505 6.011 1.00 85.44 89 PRO A O 1
ATOM 651 N N . ILE A 1 90 ? 12.769 -1.732 4.641 1.00 88.19 90 ILE A N 1
ATOM 652 C CA . ILE A 1 90 ? 12.410 -0.749 5.670 1.00 88.19 90 ILE A CA 1
ATOM 653 C C . ILE A 1 90 ? 10.955 -0.341 5.461 1.00 88.19 90 ILE A C 1
ATOM 655 O O . ILE A 1 90 ? 10.547 -0.039 4.336 1.00 88.19 90 ILE A O 1
ATOM 659 N N . CYS A 1 91 ? 10.174 -0.310 6.540 1.00 89.75 91 CYS A N 1
ATOM 660 C CA . CYS A 1 91 ? 8.772 0.081 6.498 1.00 89.75 91 CYS A CA 1
ATOM 661 C C . CYS A 1 91 ? 8.528 1.366 7.288 1.00 89.75 91 CYS A C 1
ATOM 663 O O . CYS A 1 91 ? 8.945 1.499 8.434 1.00 89.75 91 CYS A O 1
ATOM 665 N N . H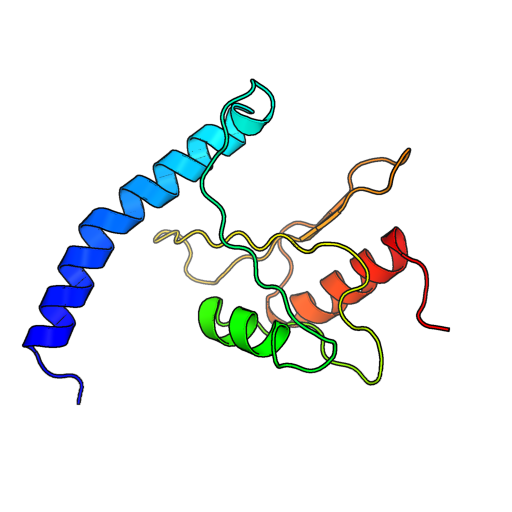IS A 1 92 ? 7.815 2.311 6.673 1.00 90.38 92 HIS A N 1
ATOM 666 C CA . HIS A 1 92 ? 7.386 3.562 7.299 1.00 90.38 92 HIS A CA 1
ATOM 667 C C . HIS A 1 92 ? 5.860 3.616 7.328 1.00 90.38 92 HIS A C 1
ATOM 669 O O . HIS A 1 92 ? 5.208 3.320 6.324 1.00 90.38 92 HIS A O 1
ATOM 675 N N . VAL A 1 93 ? 5.289 4.032 8.458 1.00 90.75 93 VAL A N 1
ATOM 676 C CA . VAL A 1 93 ? 3.847 4.251 8.604 1.00 90.75 93 VAL A CA 1
ATOM 677 C C . VAL A 1 93 ? 3.623 5.683 9.053 1.00 90.75 93 VAL A C 1
ATOM 679 O O . VAL A 1 93 ? 3.950 6.061 10.177 1.00 90.75 93 VAL A O 1
ATOM 682 N N . SER A 1 94 ? 3.004 6.470 8.179 1.00 90.25 94 SER A N 1
ATOM 683 C CA . SER A 1 94 ? 2.56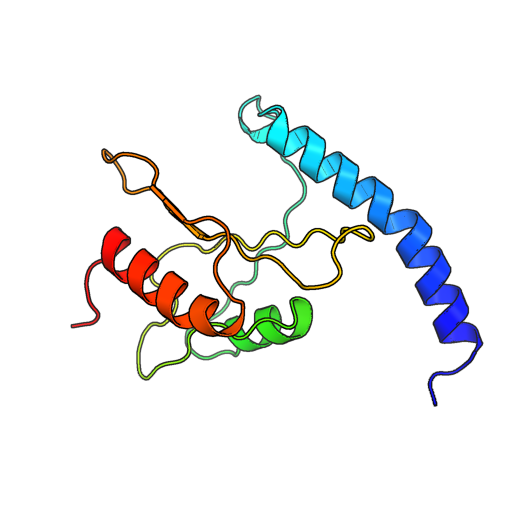2 7.822 8.494 1.00 90.25 94 SER A CA 1
ATOM 684 C C . SER A 1 94 ? 1.044 7.916 8.449 1.00 90.25 94 SER A C 1
ATOM 686 O O . SER A 1 94 ? 0.370 7.218 7.689 1.00 90.25 94 SER A O 1
ATOM 688 N N . TYR A 1 95 ? 0.490 8.776 9.297 1.00 90.00 95 TYR A N 1
ATOM 689 C CA . TYR A 1 95 ? -0.929 9.078 9.291 1.00 90.00 95 TYR A CA 1
ATOM 690 C C . TYR A 1 95 ? -1.198 10.520 9.698 1.00 90.00 95 TYR A C 1
ATOM 692 O O . TYR A 1 95 ? -0.453 11.141 10.457 1.00 90.00 95 TYR A O 1
ATOM 700 N N . HIS A 1 96 ? -2.310 11.047 9.201 1.00 86.31 96 HIS A N 1
ATOM 701 C CA . HIS A 1 96 ? -2.784 12.382 9.521 1.00 86.31 96 HIS A CA 1
ATOM 702 C C . HIS A 1 96 ? -4.241 12.306 9.963 1.00 86.31 96 HIS A C 1
ATOM 704 O O . HIS A 1 96 ? -5.075 11.684 9.302 1.00 86.31 96 HIS A O 1
ATOM 710 N N . LYS A 1 97 ? -4.545 12.957 11.085 1.00 82.38 97 LYS A N 1
ATOM 711 C CA . LYS A 1 97 ? -5.912 13.141 11.566 1.00 82.38 97 LYS A CA 1
ATOM 712 C C . LYS A 1 97 ? -6.342 14.565 11.260 1.00 82.38 97 LYS A C 1
ATOM 714 O O . LYS A 1 97 ? -5.573 15.492 11.488 1.00 82.38 97 LYS A O 1
ATOM 719 N N . GLU A 1 98 ? -7.560 14.744 10.764 1.00 79.19 98 GLU A N 1
ATOM 720 C CA . GLU A 1 98 ? -8.097 16.074 10.478 1.00 79.19 98 GLU A CA 1
ATOM 721 C C . GLU A 1 98 ? -8.006 16.980 11.721 1.00 79.19 98 GLU A C 1
ATOM 723 O O . GLU A 1 98 ? -8.458 16.611 12.807 1.00 79.19 98 GLU A O 1
ATOM 728 N N . GLY A 1 99 ? -7.343 18.134 11.574 1.00 75.12 99 GLY A N 1
ATOM 729 C CA . GLY A 1 99 ? -7.089 19.084 12.664 1.00 75.12 99 GLY A CA 1
ATOM 730 C C . GLY A 1 99 ? -5.996 18.681 13.668 1.00 75.12 99 GLY A C 1
ATOM 731 O O . GLY A 1 99 ? -5.805 19.390 14.654 1.00 75.12 99 GLY A O 1
ATOM 732 N N . GLY A 1 100 ? -5.286 17.569 13.452 1.00 76.38 100 GLY A N 1
ATOM 733 C CA . GLY A 1 100 ? -4.174 17.104 14.285 1.00 76.38 100 GLY A CA 1
ATOM 734 C C . GLY A 1 100 ? -2.810 17.191 13.584 1.00 76.38 100 GLY A C 1
ATOM 735 O O . GLY A 1 100 ? -2.748 17.424 12.379 1.00 76.38 100 GLY A O 1
ATOM 736 N N . PRO A 1 101 ? -1.698 17.001 14.317 1.00 75.12 101 PRO A N 1
ATOM 737 C CA . PRO A 1 101 ? -0.375 16.915 13.707 1.00 75.12 101 PRO A CA 1
ATOM 738 C C . PRO A 1 101 ? -0.232 15.630 12.876 1.00 75.12 101 PRO A C 1
ATOM 740 O O . PRO A 1 101 ? -0.781 14.585 13.234 1.00 75.12 101 PRO A O 1
ATOM 743 N N . SER A 1 102 ? 0.548 15.696 11.794 1.00 80.06 102 SER A N 1
ATOM 744 C CA . SER A 1 102 ? 1.007 14.499 11.083 1.00 80.06 102 SER A CA 1
ATOM 745 C C . SER A 1 102 ? 1.901 13.669 11.998 1.00 80.06 102 SER A C 1
ATOM 747 O O . SER A 1 102 ? 2.832 14.200 12.606 1.00 80.06 102 SER A O 1
ATOM 749 N N . VAL A 1 103 ? 1.628 12.371 12.083 1.00 82.88 103 VAL A N 1
ATOM 750 C CA . VAL A 1 103 ? 2.469 11.413 12.799 1.00 82.88 103 VAL A CA 1
ATOM 751 C C . VAL A 1 103 ? 3.217 10.584 11.770 1.00 82.88 103 VAL A C 1
ATOM 753 O O . VAL A 1 103 ? 2.603 10.027 10.862 1.00 82.88 103 VAL A O 1
ATOM 756 N N . ASP A 1 104 ? 4.533 10.497 11.927 1.00 82.94 104 ASP A N 1
ATOM 757 C CA . ASP A 1 104 ? 5.406 9.684 11.087 1.00 82.94 104 ASP A CA 1
ATOM 758 C C . ASP A 1 104 ? 6.185 8.714 11.977 1.00 82.94 104 ASP A C 1
ATOM 760 O O . ASP A 1 104 ? 6.969 9.134 12.830 1.00 82.94 104 ASP A O 1
ATOM 764 N N . LYS A 1 105 ? 5.904 7.417 11.834 1.00 78.56 105 LYS A N 1
ATOM 765 C CA . LYS A 1 105 ? 6.657 6.344 12.482 1.00 78.56 105 LYS A CA 1
ATOM 766 C C . LYS A 1 105 ? 7.592 5.739 11.436 1.00 78.56 105 LYS A C 1
ATOM 768 O O . LYS A 1 105 ? 7.141 5.066 10.507 1.00 78.56 105 LYS A O 1
ATOM 773 N N . GLN A 1 106 ? 8.882 6.009 11.596 1.00 78.62 106 GLN A N 1
ATOM 774 C CA . GLN A 1 106 ? 9.937 5.525 10.707 1.00 78.62 106 GLN A CA 1
ATOM 775 C C . GLN A 1 106 ? 10.571 4.240 11.248 1.00 78.62 106 GLN A C 1
ATOM 777 O O . GLN A 1 106 ? 10.454 3.950 12.437 1.00 78.62 106 GLN A O 1
ATOM 782 N N . GLU A 1 107 ? 11.226 3.497 10.354 1.00 80.00 107 GLU A N 1
ATOM 783 C CA . GLU A 1 107 ? 11.994 2.278 10.651 1.00 80.00 107 GLU A CA 1
ATOM 784 C C . GLU A 1 107 ? 11.232 1.226 11.476 1.00 80.00 107 GLU A C 1
ATOM 786 O O . GLU A 1 107 ? 11.727 0.692 12.465 1.00 80.00 107 GLU A O 1
ATOM 791 N N . ILE A 1 108 ? 10.005 0.917 11.057 1.00 86.00 108 ILE A N 1
ATOM 792 C CA . ILE A 1 108 ? 9.220 -0.178 11.628 1.00 86.00 108 ILE A CA 1
ATOM 793 C C . ILE A 1 108 ? 9.709 -1.491 11.010 1.00 86.00 108 ILE A C 1
ATOM 795 O O . ILE A 1 108 ? 9.871 -1.584 9.789 1.00 86.00 108 ILE A O 1
ATOM 799 N N . ASP A 1 109 ? 9.913 -2.509 11.845 1.00 86.31 109 ASP A N 1
ATOM 800 C CA . ASP A 1 109 ? 10.177 -3.868 11.377 1.00 86.31 109 ASP A CA 1
ATOM 801 C C . ASP A 1 109 ? 8.977 -4.379 10.560 1.00 86.31 109 ASP A C 1
ATOM 803 O O . ASP A 1 109 ? 7.816 -4.158 10.913 1.00 86.31 109 ASP A O 1
ATOM 807 N N . VAL A 1 110 ? 9.230 -5.089 9.461 1.00 86.38 110 VAL A N 1
ATOM 808 C CA . VAL A 1 110 ? 8.170 -5.683 8.633 1.00 86.38 110 VAL A CA 1
ATOM 809 C C . VAL A 1 110 ? 7.238 -6.579 9.456 1.00 86.38 110 VAL A C 1
ATOM 811 O O . VAL A 1 110 ? 6.041 -6.632 9.165 1.00 86.38 110 VAL A O 1
ATOM 814 N N . ALA A 1 111 ? 7.751 -7.249 10.492 1.00 86.69 111 ALA A N 1
ATOM 815 C CA . ALA A 1 111 ? 6.951 -8.069 11.397 1.00 86.69 111 ALA A CA 1
ATOM 816 C C . ALA A 1 111 ? 5.912 -7.249 12.188 1.00 86.69 111 ALA A C 1
ATOM 818 O O . ALA A 1 111 ? 4.790 -7.714 12.386 1.00 86.69 111 ALA A O 1
ATOM 819 N N . ASP A 1 112 ? 6.253 -6.013 12.559 1.00 88.56 112 ASP A N 1
ATOM 820 C CA . ASP A 1 112 ? 5.425 -5.116 13.380 1.00 88.56 112 ASP A CA 1
ATOM 821 C C . ASP A 1 112 ? 4.551 -4.165 12.538 1.00 88.56 112 ASP A C 1
ATOM 823 O O . ASP A 1 112 ? 3.761 -3.366 13.063 1.00 88.56 112 ASP A O 1
ATOM 827 N N . LEU A 1 113 ? 4.671 -4.232 11.207 1.00 88.88 113 LEU A N 1
ATOM 828 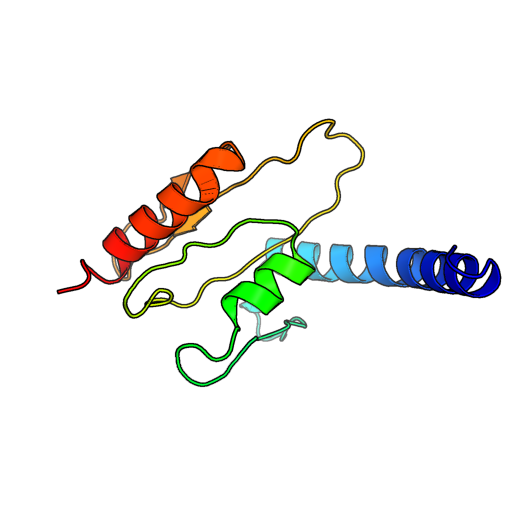C CA . LEU A 1 113 ? 3.940 -3.368 10.282 1.00 88.88 113 LEU A CA 1
ATOM 829 C C . LEU A 1 113 ? 2.421 -3.513 10.443 1.00 88.88 113 LEU A C 1
ATOM 831 O O . LEU A 1 113 ? 1.701 -2.512 10.450 1.00 88.88 113 LEU A O 1
ATOM 835 N N . GLY A 1 114 ? 1.926 -4.745 10.589 1.00 88.75 114 GLY A N 1
ATOM 836 C CA . GLY A 1 114 ? 0.498 -5.014 10.759 1.00 88.75 114 GLY A CA 1
ATOM 837 C C . GLY A 1 114 ? -0.074 -4.303 11.988 1.00 88.75 114 GLY A C 1
ATOM 838 O O . GLY A 1 114 ? -1.043 -3.547 11.880 1.00 88.75 114 GLY A O 1
ATOM 839 N N . ASP A 1 115 ? 0.575 -4.467 13.137 1.00 89.25 115 ASP A N 1
ATOM 840 C CA . ASP A 1 115 ? 0.149 -3.845 14.393 1.00 89.25 115 ASP A CA 1
ATOM 841 C C . ASP A 1 115 ? 0.217 -2.315 14.316 1.00 89.25 115 ASP A C 1
ATOM 843 O O . ASP A 1 115 ? -0.711 -1.620 14.742 1.00 89.25 115 ASP A O 1
ATOM 847 N N . SER A 1 116 ? 1.252 -1.781 13.664 1.00 90.56 116 SER A N 1
ATOM 848 C CA . SER A 1 116 ? 1.404 -0.343 13.426 1.00 90.56 116 SER A CA 1
ATOM 849 C C . SER A 1 116 ? 0.273 0.239 12.568 1.00 90.56 116 SER A C 1
ATOM 851 O O . SER A 1 116 ? -0.228 1.330 12.859 1.00 90.56 116 SER A O 1
ATOM 853 N N . ILE A 1 117 ? -0.176 -0.486 11.535 1.00 90.06 117 ILE A N 1
ATOM 854 C CA . ILE A 1 117 ? -1.318 -0.080 10.700 1.00 90.06 117 ILE A CA 1
ATOM 855 C C . ILE A 1 117 ? -2.621 -0.120 11.509 1.00 90.06 117 ILE A C 1
ATOM 857 O O . ILE A 1 117 ? -3.445 0.791 11.382 1.00 90.06 117 ILE A O 1
ATOM 861 N N . VAL A 1 118 ? -2.827 -1.139 12.351 1.00 89.38 118 VAL A N 1
ATOM 862 C CA . VAL A 1 118 ? -4.011 -1.227 13.225 1.00 89.38 118 VAL A CA 1
ATOM 863 C C . VAL A 1 118 ? -4.044 -0.056 14.201 1.00 89.38 118 VAL A C 1
ATOM 865 O O . VAL A 1 118 ? -5.075 0.608 14.327 1.00 89.38 118 VAL A O 1
ATOM 868 N N . GLU A 1 119 ? -2.917 0.244 14.846 1.00 89.19 119 GLU A N 1
ATOM 869 C CA . GLU A 1 119 ? -2.804 1.370 15.767 1.00 89.19 119 GLU A CA 1
ATOM 870 C C . GLU A 1 119 ? -3.111 2.697 15.061 1.00 89.19 119 GLU A C 1
ATOM 872 O O . GLU A 1 119 ? -3.943 3.470 15.541 1.00 89.19 119 GLU A O 1
ATOM 877 N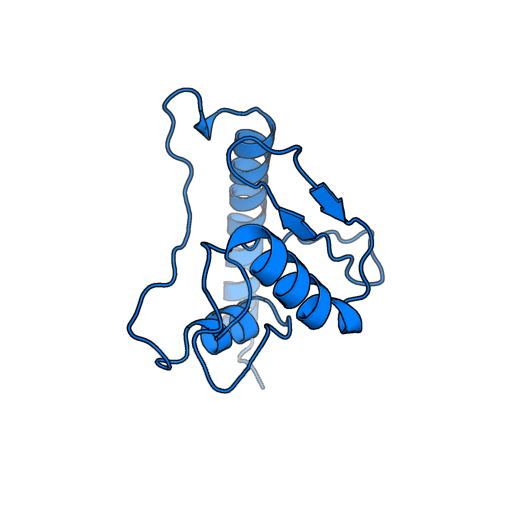 N . ALA A 1 120 ? -2.504 2.944 13.894 1.00 89.88 120 ALA A N 1
ATOM 878 C CA . ALA A 1 120 ? -2.770 4.137 13.091 1.00 89.88 120 ALA A CA 1
ATOM 879 C C . ALA A 1 120 ? -4.257 4.239 12.710 1.00 89.88 120 ALA A C 1
ATOM 881 O O . ALA A 1 120 ? -4.880 5.290 12.878 1.00 89.88 120 ALA A O 1
ATOM 882 N N . THR A 1 121 ? -4.859 3.128 12.282 1.00 89.56 121 THR A N 1
ATOM 883 C CA . THR A 1 121 ? -6.285 3.062 11.936 1.00 89.56 121 THR A CA 1
ATOM 884 C C . THR A 1 121 ? -7.165 3.413 13.138 1.00 89.56 121 THR A C 1
ATOM 886 O O . THR A 1 121 ? -8.094 4.208 12.998 1.00 89.56 121 THR A O 1
ATOM 889 N N . ASN A 1 122 ? -6.856 2.891 14.330 1.00 89.19 122 ASN A N 1
ATOM 890 C CA . ASN A 1 122 ? -7.590 3.209 15.558 1.00 89.19 122 ASN A CA 1
ATOM 891 C C . ASN A 1 122 ? -7.453 4.690 15.949 1.00 89.19 122 ASN A C 1
ATOM 893 O O . ASN A 1 122 ? -8.422 5.323 16.367 1.00 89.19 122 ASN A O 1
ATOM 897 N N . LYS A 1 123 ? -6.268 5.287 15.769 1.00 88.62 123 LYS A N 1
ATOM 898 C CA . LYS A 1 123 ? -6.034 6.715 16.059 1.00 88.62 123 LYS A CA 1
ATOM 899 C C . LYS A 1 123 ? -6.841 7.642 15.143 1.00 88.62 123 LYS A C 1
ATOM 901 O O . LYS A 1 123 ? -7.332 8.682 15.606 1.00 88.62 123 LYS A O 1
ATOM 906 N N . ILE A 1 124 ? -6.983 7.271 13.870 1.00 88.69 124 ILE A N 1
ATOM 907 C CA . ILE A 1 124 ? -7.713 8.050 12.860 1.00 88.69 124 ILE A CA 1
ATOM 908 C C . ILE A 1 124 ? -9.227 7.843 12.993 1.00 88.69 124 ILE A C 1
ATOM 910 O O . ILE A 1 124 ? -9.964 8.822 13.081 1.00 88.69 124 ILE A O 1
ATOM 914 N N . ALA A 1 125 ? -9.684 6.588 13.029 1.00 87.38 125 ALA A N 1
ATOM 915 C CA . ALA A 1 125 ? -11.091 6.215 12.862 1.00 87.38 125 ALA A CA 1
ATOM 916 C C . ALA A 1 125 ? -11.796 5.751 14.155 1.00 87.38 125 ALA A C 1
ATOM 918 O O . ALA A 1 125 ? -12.980 5.421 14.117 1.00 87.38 125 ALA A O 1
ATOM 919 N N . GLY A 1 126 ? -11.101 5.734 15.299 1.00 83.31 126 GLY A N 1
ATOM 920 C CA . GLY A 1 126 ? -11.606 5.177 16.561 1.00 83.31 126 GLY A CA 1
ATOM 921 C C . GLY A 1 126 ? -11.491 3.651 16.616 1.00 83.31 126 GLY A C 1
ATOM 922 O O . GLY A 1 126 ? -10.978 3.034 15.688 1.00 83.31 126 GLY A O 1
ATOM 923 N N . ASP A 1 127 ? -11.965 3.011 17.683 1.00 79.75 127 ASP A N 1
ATOM 924 C CA . ASP A 1 127 ? -11.915 1.545 17.828 1.00 79.75 127 ASP A CA 1
ATOM 925 C C . ASP A 1 127 ? -13.097 0.851 17.130 1.00 79.75 127 ASP A C 1
ATOM 927 O O . ASP A 1 127 ? -14.166 1.441 16.961 1.00 79.75 127 ASP A O 1
ATOM 931 N N . ASN A 1 128 ? -12.904 -0.403 16.702 1.00 65.62 128 ASN A N 1
ATOM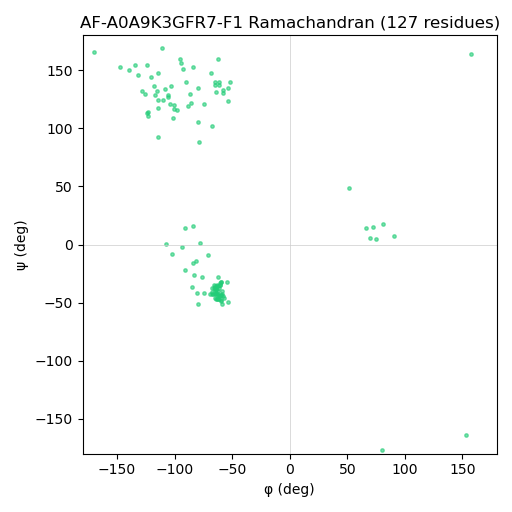 932 C CA . ASN A 1 128 ? -14.003 -1.259 16.244 1.00 65.62 128 ASN A CA 1
ATOM 933 C C . ASN A 1 128 ? -14.886 -1.568 17.463 1.00 65.62 128 ASN A C 1
ATOM 935 O O . ASN A 1 128 ? -14.498 -2.377 18.305 1.00 65.62 128 ASN A O 1
ATOM 939 N N . LYS A 1 129 ? -16.027 -0.886 17.582 1.00 52.66 129 LYS A N 1
ATOM 940 C CA . LYS A 1 129 ? -17.110 -1.283 18.490 1.00 52.66 129 LYS A CA 1
ATOM 941 C C . LYS A 1 129 ? -18.034 -2.277 17.808 1.00 52.66 129 LYS A C 1
ATOM 943 O O . LYS A 1 129 ? -18.307 -2.072 16.605 1.00 52.66 129 LYS A O 1
#